Protein AF-A0A9N9RUY3-F1 (afdb_monomer)

Sequence (148 aa):
MAFYIDHSRFIGYRCVELHFVALRYVQLFIDHSRFIGYRCVELHFVALRYVQLFIDYSRFIGYRCVELHFVALRYVQLFIDHSRFIGYRCVELHFVALRYVQLFIDYIRFIDYRCVELHFAALRYVQLFIDYSRFIGYSATKWSSTHQ

Nearest PDB structures (foldseek):
  4opw-assembly2_B  TM=2.225E-01  e=8.098E+00  Parabacteroides merdae ATCC 43184
  6ria-assembly1_P  TM=1.970E-01  e=8.562E+00  Thermus thermophilus
  3ult-assembly2_B  TM=1.346E-01  e=6.851E+00  Lolium perenne

Structure (mmCIF, N/CA/C/O backbone):
data_AF-A0A9N9RUY3-F1
#
_entry.id   AF-A0A9N9RUY3-F1
#
loop_
_atom_site.group_PDB
_atom_site.id
_atom_site.type_symbol
_atom_site.label_atom_id
_atom_site.label_alt_id
_atom_site.label_comp_id
_atom_site.label_asym_id
_atom_site.label_entity_id
_atom_site.label_seq_id
_atom_site.pdbx_PDB_ins_code
_atom_site.Cartn_x
_atom_site.Cartn_y
_atom_site.Cartn_z
_atom_site.occupancy
_atom_site.B_iso_or_equiv
_atom_site.auth_seq_id
_atom_site.auth_comp_id
_atom_site.auth_asym_id
_atom_site.auth_atom_id
_atom_site.pdbx_PDB_model_num
ATOM 1 N N . MET A 1 1 ? -11.742 -10.538 3.605 1.00 69.06 1 MET A N 1
ATOM 2 C CA . MET A 1 1 ? -11.342 -10.801 2.213 1.00 69.06 1 MET A CA 1
ATOM 3 C C . MET A 1 1 ? -9.831 -10.871 2.184 1.00 69.06 1 MET A C 1
ATOM 5 O O . MET A 1 1 ? -9.210 -9.979 2.753 1.00 69.06 1 MET A O 1
ATOM 9 N N . ALA A 1 2 ? -9.271 -11.939 1.623 1.00 77.69 2 ALA A N 1
ATOM 10 C CA . ALA A 1 2 ? -7.831 -12.127 1.503 1.00 77.69 2 ALA A CA 1
ATOM 11 C C . ALA A 1 2 ? -7.476 -12.230 0.018 1.00 77.69 2 ALA A C 1
ATOM 13 O O . ALA A 1 2 ? -8.133 -12.973 -0.711 1.00 77.69 2 ALA A O 1
ATOM 14 N N . PHE A 1 3 ? -6.479 -11.470 -0.416 1.00 77.69 3 PHE A N 1
ATOM 15 C CA . PHE A 1 3 ? -5.956 -11.494 -1.776 1.00 77.69 3 PHE A CA 1
ATOM 16 C C . PHE A 1 3 ? -4.462 -11.790 -1.735 1.00 77.69 3 PHE A C 1
ATOM 18 O O . PHE A 1 3 ? -3.743 -11.216 -0.917 1.00 77.69 3 PHE A O 1
ATOM 25 N N . TYR A 1 4 ? -4.012 -12.655 -2.638 1.00 81.75 4 TYR A N 1
ATOM 26 C CA . TYR A 1 4 ? -2.606 -12.977 -2.834 1.00 81.75 4 TYR A CA 1
ATOM 27 C C . TYR A 1 4 ? -2.260 -12.717 -4.295 1.00 81.75 4 TYR A C 1
ATOM 29 O O . TYR A 1 4 ? -2.916 -13.255 -5.189 1.00 81.75 4 TYR A O 1
ATOM 37 N N . ILE A 1 5 ? -1.272 -11.862 -4.532 1.00 75.44 5 ILE A N 1
ATOM 38 C CA . ILE A 1 5 ? -0.788 -11.531 -5.869 1.00 75.44 5 ILE A CA 1
ATOM 39 C C . ILE A 1 5 ? 0.710 -11.801 -5.880 1.00 75.44 5 ILE A C 1
ATOM 41 O O . ILE A 1 5 ? 1.462 -11.120 -5.186 1.00 75.44 5 ILE A O 1
ATOM 45 N N . ASP A 1 6 ? 1.120 -12.769 -6.691 1.00 80.75 6 ASP A N 1
ATOM 46 C CA . ASP A 1 6 ? 2.520 -13.096 -6.941 1.00 80.75 6 ASP A CA 1
ATOM 47 C C . ASP A 1 6 ? 2.788 -13.006 -8.439 1.00 80.75 6 ASP A C 1
ATOM 49 O O . ASP A 1 6 ? 2.180 -13.713 -9.252 1.00 80.75 6 ASP A O 1
ATOM 53 N N . HIS A 1 7 ? 3.685 -12.094 -8.803 1.00 74.81 7 HIS A N 1
ATOM 54 C CA . HIS A 1 7 ? 4.154 -11.968 -10.170 1.00 74.81 7 HIS A CA 1
ATOM 55 C C . HIS A 1 7 ? 5.661 -11.738 -10.233 1.00 74.81 7 HIS A C 1
ATOM 57 O O . HIS A 1 7 ? 6.225 -10.781 -9.700 1.00 74.81 7 HIS A O 1
ATOM 63 N N . SER A 1 8 ? 6.324 -12.552 -11.053 1.00 73.31 8 SER A N 1
ATOM 64 C CA . SER A 1 8 ? 7.753 -12.398 -11.320 1.00 73.31 8 SER A CA 1
ATOM 65 C C . SER A 1 8 ? 8.073 -11.092 -12.057 1.00 73.31 8 SER A C 1
ATOM 67 O O . SER A 1 8 ? 9.084 -10.452 -11.766 1.00 73.31 8 SER A O 1
ATOM 69 N N . ARG A 1 9 ? 7.233 -10.652 -12.999 1.00 69.12 9 ARG A N 1
ATOM 70 C CA . ARG A 1 9 ? 7.364 -9.349 -13.665 1.00 69.12 9 ARG A CA 1
ATOM 71 C C . ARG A 1 9 ? 5.999 -8.770 -13.974 1.00 69.12 9 ARG A C 1
ATOM 73 O O . ARG A 1 9 ? 5.218 -9.387 -14.688 1.00 69.12 9 ARG A O 1
ATOM 80 N N . PHE A 1 10 ? 5.778 -7.549 -13.515 1.00 69.81 10 PHE A N 1
ATOM 81 C CA . PHE A 1 10 ? 4.610 -6.761 -13.862 1.00 69.81 10 PHE A CA 1
ATOM 82 C C . PHE A 1 10 ? 5.059 -5.469 -14.548 1.00 69.81 10 PHE A C 1
ATOM 84 O O . PHE A 1 10 ? 5.919 -4.750 -14.029 1.00 69.81 10 PHE A O 1
ATOM 91 N N . ILE A 1 11 ? 4.516 -5.197 -15.736 1.00 72.50 11 ILE A N 1
ATOM 92 C CA . ILE A 1 11 ? 4.899 -4.050 -16.564 1.00 72.50 11 ILE A CA 1
ATOM 93 C C . ILE A 1 11 ? 3.641 -3.248 -16.877 1.00 72.50 11 ILE A C 1
ATOM 95 O O . ILE A 1 11 ? 2.865 -3.634 -17.744 1.00 72.50 11 ILE A O 1
ATOM 99 N N . GLY A 1 12 ? 3.484 -2.114 -16.197 1.00 69.88 12 GLY A N 1
ATOM 100 C CA . GLY A 1 12 ? 2.492 -1.097 -16.520 1.00 69.88 12 GLY A CA 1
ATOM 101 C C . GLY A 1 12 ? 1.066 -1.442 -16.095 1.00 69.88 12 GLY A C 1
ATOM 102 O O . GLY A 1 12 ? 0.410 -2.293 -16.682 1.00 69.88 12 GLY A O 1
ATOM 103 N N . TYR A 1 13 ? 0.534 -0.686 -15.136 1.00 73.88 13 TYR A N 1
ATOM 104 C CA . TYR A 1 13 ? -0.902 -0.648 -14.850 1.00 73.88 13 TYR A CA 1
ATOM 105 C C . TYR A 1 13 ? -1.388 0.787 -14.768 1.00 73.88 13 TYR A C 1
ATOM 107 O O . TYR A 1 13 ? -0.709 1.656 -14.209 1.00 73.88 13 TYR A O 1
ATOM 115 N N . ARG A 1 14 ? -2.588 1.025 -15.300 1.00 77.81 14 ARG A N 1
ATOM 116 C CA . ARG A 1 14 ? -3.283 2.297 -15.160 1.00 77.81 14 ARG A CA 1
ATOM 117 C C . ARG A 1 14 ? -4.650 2.066 -14.539 1.00 77.81 14 ARG A C 1
ATOM 119 O O . ARG A 1 14 ? -5.512 1.453 -15.154 1.00 77.81 14 ARG A O 1
ATOM 126 N N . CYS A 1 15 ? -4.839 2.639 -13.362 1.00 74.38 15 CYS A N 1
ATOM 127 C CA . CYS A 1 15 ? -6.135 2.784 -12.731 1.00 74.38 15 CYS A CA 1
ATOM 128 C C . CYS A 1 15 ? -6.606 4.227 -12.868 1.00 74.38 15 CYS A C 1
ATOM 130 O O . CYS A 1 15 ? -5.819 5.162 -12.697 1.00 74.38 15 CYS A O 1
ATOM 132 N N . VAL A 1 16 ? -7.879 4.409 -13.199 1.00 79.38 16 VAL A N 1
ATOM 133 C CA . VAL A 1 16 ? -8.500 5.734 -13.171 1.00 79.38 16 VAL A CA 1
ATOM 134 C C . VAL A 1 16 ? -9.061 5.963 -11.776 1.00 79.38 16 VAL A C 1
ATOM 136 O O . VAL A 1 16 ? -8.621 6.883 -11.102 1.00 79.38 16 VAL A O 1
ATOM 139 N N . GLU A 1 17 ? -9.906 5.060 -11.298 1.00 80.81 17 GLU A N 1
ATOM 140 C CA . GLU A 1 17 ? -10.646 5.265 -10.061 1.00 80.81 17 GLU A CA 1
ATOM 141 C C . GLU A 1 17 ? -10.971 3.910 -9.425 1.00 80.81 17 GLU A C 1
ATOM 143 O O . GLU A 1 17 ? -11.424 2.991 -10.114 1.00 80.81 17 GLU A O 1
ATOM 148 N N . LEU A 1 18 ? -10.721 3.766 -8.123 1.00 77.62 18 LEU A N 1
ATOM 149 C CA . LEU A 1 18 ? -11.222 2.642 -7.328 1.00 77.62 18 LEU A CA 1
ATOM 150 C C . LEU A 1 18 ? -11.794 3.160 -6.013 1.00 77.62 18 LEU A C 1
ATOM 152 O O . LEU A 1 18 ? -11.129 3.892 -5.277 1.00 77.62 18 LEU A O 1
ATOM 156 N N . HIS A 1 19 ? -12.995 2.682 -5.696 1.00 76.81 19 HIS A N 1
ATOM 157 C CA . HIS A 1 19 ? -13.698 2.979 -4.454 1.00 76.81 19 HIS A CA 1
ATOM 158 C C . HIS A 1 19 ? -13.990 1.696 -3.695 1.00 76.81 19 HIS A C 1
ATOM 160 O O . HIS A 1 19 ? -14.604 0.768 -4.222 1.00 76.81 19 HIS A O 1
ATOM 166 N N . PHE A 1 20 ? -13.594 1.664 -2.428 1.00 72.31 20 PHE A N 1
ATOM 167 C CA . PHE A 1 20 ? -13.931 0.584 -1.512 1.00 72.31 20 PHE A CA 1
ATOM 168 C C . PHE A 1 20 ? -14.719 1.134 -0.330 1.00 72.31 20 PHE A C 1
ATOM 170 O O . PHE A 1 20 ? -14.285 2.073 0.338 1.00 72.31 20 PHE A O 1
ATOM 177 N N . VAL A 1 21 ? -15.859 0.508 -0.036 1.00 76.31 21 VAL A N 1
ATOM 178 C CA . VAL A 1 21 ? -16.750 0.918 1.054 1.00 76.31 21 VAL A CA 1
ATOM 179 C C . VAL A 1 21 ? -16.957 -0.244 2.022 1.00 76.31 21 VAL A C 1
ATOM 181 O O . VAL A 1 21 ? -17.258 -1.363 1.612 1.00 76.31 21 VAL A O 1
ATOM 184 N N . ALA A 1 22 ? -16.823 0.042 3.317 1.00 72.06 22 ALA A N 1
ATOM 185 C CA . ALA A 1 22 ? -17.217 -0.823 4.428 1.00 72.06 22 ALA A CA 1
ATOM 186 C C . ALA A 1 22 ? -16.562 -2.219 4.444 1.00 72.06 22 ALA A C 1
ATOM 188 O O . ALA A 1 22 ? -17.229 -3.236 4.658 1.00 72.06 22 ALA A O 1
ATOM 189 N N . LEU A 1 23 ? -15.236 -2.294 4.298 1.00 72.25 23 LEU A N 1
ATOM 190 C CA . LEU A 1 23 ? -14.526 -3.565 4.462 1.00 72.25 23 LEU A CA 1
ATOM 191 C C . LEU A 1 23 ? -14.155 -3.797 5.931 1.00 72.25 23 LEU A C 1
ATOM 193 O O . LEU A 1 23 ? -13.409 -3.045 6.565 1.00 72.25 23 LEU A O 1
ATOM 197 N N . ARG A 1 24 ? -14.667 -4.896 6.489 1.00 73.94 24 ARG A N 1
ATOM 198 C CA . ARG A 1 24 ? -14.426 -5.245 7.894 1.00 73.94 24 ARG A CA 1
ATOM 199 C C . ARG A 1 24 ? -13.060 -5.891 8.115 1.00 73.94 24 ARG A C 1
ATOM 201 O O . ARG A 1 24 ? -12.409 -5.565 9.101 1.00 73.94 24 ARG A O 1
ATOM 208 N N . TYR A 1 25 ? -12.646 -6.769 7.203 1.00 76.94 25 TYR A N 1
ATOM 209 C CA . TYR A 1 25 ? -11.359 -7.465 7.232 1.00 76.94 25 TYR A CA 1
ATOM 210 C C . TYR A 1 25 ? -10.774 -7.514 5.826 1.00 76.94 25 TYR A C 1
ATOM 212 O O . TYR A 1 25 ? -11.368 -8.131 4.934 1.00 76.94 25 TYR A O 1
ATOM 220 N N . VAL A 1 26 ? -9.612 -6.899 5.648 1.00 78.00 26 VAL A N 1
ATOM 221 C CA . VAL A 1 26 ? -8.847 -6.922 4.401 1.00 78.00 26 VAL A CA 1
ATOM 222 C C . VAL A 1 26 ? -7.452 -7.427 4.709 1.00 78.00 26 VAL A C 1
ATOM 224 O O . VAL A 1 26 ? -6.762 -6.870 5.561 1.00 78.00 26 VAL A O 1
ATOM 227 N N . GLN A 1 27 ? -7.063 -8.483 4.009 1.00 81.50 27 GLN A N 1
ATOM 228 C CA . GLN A 1 27 ? -5.697 -8.972 3.955 1.00 81.50 27 GLN A CA 1
ATOM 229 C C . GLN A 1 27 ? -5.256 -8.929 2.498 1.00 81.50 27 GLN A C 1
ATOM 231 O O . GLN A 1 27 ? -5.948 -9.447 1.621 1.00 81.50 27 GLN A O 1
ATOM 236 N N . LEU A 1 28 ? -4.130 -8.285 2.234 1.00 79.00 28 LEU A N 1
ATOM 237 C CA . LEU A 1 28 ? -3.531 -8.244 0.909 1.00 79.00 28 LEU A CA 1
ATOM 238 C C . LEU A 1 28 ? -2.060 -8.596 1.055 1.00 79.00 28 LEU A C 1
ATOM 240 O O . LEU A 1 28 ? -1.344 -7.948 1.819 1.00 79.00 28 LEU A O 1
ATOM 244 N N . PHE A 1 29 ? -1.645 -9.620 0.324 1.00 80.81 29 PHE A N 1
ATOM 245 C CA . PHE A 1 29 ? -0.253 -9.995 0.177 1.00 80.81 29 PHE A CA 1
ATOM 246 C C . PHE A 1 29 ? 0.149 -9.779 -1.275 1.00 80.81 29 PHE A C 1
ATOM 248 O O . PHE A 1 29 ? -0.486 -10.311 -2.191 1.00 80.81 29 PHE A O 1
ATOM 255 N N . ILE A 1 30 ? 1.172 -8.962 -1.474 1.00 75.69 30 ILE A N 1
ATOM 256 C CA . ILE A 1 30 ? 1.738 -8.674 -2.781 1.00 75.69 30 ILE A CA 1
ATOM 257 C C . ILE A 1 30 ? 3.216 -9.027 -2.724 1.00 75.69 30 ILE A C 1
ATOM 259 O O . ILE A 1 30 ? 3.952 -8.411 -1.961 1.00 75.69 30 ILE A O 1
ATOM 263 N N . ASP A 1 31 ? 3.638 -9.952 -3.578 1.00 78.44 31 ASP A N 1
ATOM 264 C CA . ASP A 1 31 ? 5.048 -10.242 -3.832 1.00 78.44 31 ASP A CA 1
ATOM 265 C C . ASP A 1 31 ? 5.331 -10.005 -5.314 1.00 78.44 31 ASP A C 1
ATOM 267 O O . ASP A 1 31 ? 4.673 -10.576 -6.190 1.00 78.44 31 ASP A O 1
ATOM 271 N N . HIS A 1 32 ? 6.245 -9.081 -5.619 1.00 76.75 32 HIS A N 1
ATOM 272 C CA . HIS A 1 32 ? 6.769 -8.974 -6.977 1.00 76.75 32 HIS A CA 1
ATOM 273 C C . HIS A 1 32 ? 8.289 -8.909 -7.020 1.00 76.75 32 HIS A C 1
ATOM 275 O O . HIS A 1 32 ? 8.940 -8.002 -6.492 1.00 76.75 32 HIS A O 1
ATOM 281 N N . SER A 1 33 ? 8.865 -9.759 -7.870 1.00 72.62 33 SER A N 1
ATOM 282 C CA . SER A 1 33 ? 10.299 -9.693 -8.146 1.00 72.62 33 SER A CA 1
ATOM 283 C C . SER A 1 33 ? 10.662 -8.415 -8.920 1.00 72.62 33 SER A C 1
ATOM 285 O O . SER A 1 33 ? 11.687 -7.787 -8.647 1.00 72.62 33 SER A O 1
ATOM 287 N N . ARG A 1 34 ? 9.839 -7.982 -9.885 1.00 69.81 34 ARG A N 1
ATOM 288 C CA . ARG A 1 34 ? 10.034 -6.711 -10.600 1.00 69.81 34 ARG A CA 1
ATOM 289 C C . ARG A 1 34 ? 8.704 -6.064 -10.926 1.00 69.81 34 ARG A C 1
ATOM 291 O O . ARG A 1 34 ? 7.940 -6.589 -11.735 1.00 69.81 34 ARG A O 1
ATOM 298 N N . PHE A 1 35 ? 8.499 -4.881 -10.374 1.00 70.25 35 PHE A N 1
ATOM 299 C CA . PHE A 1 35 ? 7.358 -4.039 -10.674 1.00 70.25 35 PHE A CA 1
ATOM 300 C C . PHE A 1 35 ? 7.828 -2.782 -11.410 1.00 70.25 35 PHE A C 1
ATOM 302 O O . PHE A 1 35 ? 8.669 -2.037 -10.901 1.00 70.25 35 PHE A O 1
ATOM 309 N N . ILE A 1 36 ? 7.314 -2.555 -12.621 1.00 70.38 36 ILE A N 1
ATOM 310 C CA . ILE A 1 36 ? 7.681 -1.408 -13.456 1.00 70.38 36 ILE A CA 1
ATOM 311 C C . ILE A 1 36 ? 6.415 -0.632 -13.811 1.00 70.38 36 ILE A C 1
ATOM 313 O O . ILE A 1 36 ? 5.650 -1.050 -14.678 1.00 70.38 36 ILE A O 1
ATOM 317 N N . GLY A 1 37 ? 6.238 0.522 -13.171 1.00 68.25 37 GLY A N 1
ATOM 318 C CA . GLY A 1 37 ? 5.238 1.521 -13.529 1.00 68.25 37 GLY A CA 1
ATOM 319 C C . GLY A 1 37 ? 3.815 1.201 -13.073 1.00 68.25 37 GLY A C 1
ATOM 320 O O . GLY A 1 37 ? 3.099 0.418 -13.693 1.00 68.25 37 GLY A O 1
ATOM 321 N N . TYR A 1 38 ? 3.357 1.918 -12.049 1.00 72.44 38 TYR A N 1
ATOM 322 C CA . TYR A 1 38 ? 1.942 2.019 -11.686 1.00 72.44 38 TYR A CA 1
ATOM 323 C C . TYR A 1 38 ? 1.495 3.467 -11.800 1.00 72.44 38 TYR A C 1
ATOM 325 O O . TYR A 1 38 ? 2.172 4.368 -11.293 1.00 72.44 38 TYR A O 1
ATOM 333 N N . ARG A 1 39 ? 0.331 3.695 -12.408 1.00 75.25 39 ARG A N 1
ATOM 334 C CA . ARG A 1 39 ? -0.342 4.989 -12.356 1.00 75.25 39 ARG A CA 1
ATOM 335 C C . ARG A 1 39 ? -1.761 4.823 -11.846 1.00 75.25 39 ARG A C 1
ATOM 337 O O . ARG A 1 39 ? -2.560 4.149 -12.487 1.00 75.25 39 ARG A O 1
ATOM 344 N N . CYS A 1 40 ? -2.087 5.515 -10.764 1.00 74.81 40 CYS A N 1
ATOM 345 C CA . CYS A 1 40 ? -3.467 5.729 -10.361 1.00 74.81 40 CYS A CA 1
ATOM 346 C C . CYS A 1 40 ? -3.789 7.213 -10.322 1.00 74.81 40 CYS A C 1
ATOM 348 O O . CYS A 1 40 ? -2.933 8.027 -9.968 1.00 74.81 40 CYS A O 1
ATOM 350 N N . VAL A 1 41 ? -4.999 7.561 -10.742 1.00 79.06 41 VAL A N 1
ATOM 351 C CA . VAL A 1 41 ? -5.508 8.919 -10.571 1.00 79.06 41 VAL A CA 1
ATOM 352 C C . VAL A 1 41 ? -6.120 9.013 -9.181 1.00 79.06 41 VAL A C 1
ATOM 354 O O . VAL A 1 41 ? -5.578 9.746 -8.367 1.00 79.06 41 VAL A O 1
ATOM 357 N N . GLU A 1 42 ? -7.091 8.163 -8.864 1.00 78.88 42 GLU A N 1
ATOM 358 C CA . GLU A 1 42 ? -7.890 8.331 -7.652 1.00 78.88 42 GLU A CA 1
ATOM 359 C C . GLU A 1 42 ? -8.129 6.994 -6.923 1.00 78.88 42 GLU A C 1
ATOM 361 O O . GLU A 1 42 ? -8.468 5.978 -7.540 1.00 78.88 42 GLU A O 1
ATOM 366 N N . LEU A 1 43 ? -7.901 6.971 -5.606 1.00 77.25 43 LEU A N 1
ATOM 367 C CA . LEU A 1 43 ? -8.137 5.813 -4.732 1.00 77.25 43 LEU A CA 1
ATOM 368 C C . LEU A 1 43 ? -8.828 6.245 -3.444 1.00 77.25 43 LEU A C 1
ATOM 370 O O . LEU A 1 43 ? -8.254 6.996 -2.653 1.00 77.25 43 LEU A O 1
ATOM 374 N N . HIS A 1 44 ? -10.023 5.711 -3.202 1.00 77.06 44 HIS A N 1
ATOM 375 C CA . HIS A 1 44 ? -10.833 6.065 -2.041 1.00 77.06 44 HIS A CA 1
ATOM 376 C C . HIS A 1 44 ? -11.211 4.829 -1.241 1.00 77.06 44 HIS A C 1
ATOM 378 O O . HIS A 1 44 ? -11.787 3.861 -1.743 1.00 77.06 44 HIS A O 1
ATOM 384 N N . PHE A 1 45 ? -10.923 4.895 0.053 1.00 72.88 45 PHE A N 1
ATOM 385 C CA . PHE A 1 45 ? -11.280 3.864 1.010 1.00 72.88 45 PHE A CA 1
ATOM 386 C C . PHE A 1 45 ? -12.127 4.466 2.121 1.00 72.88 45 PHE A C 1
ATOM 388 O O . PHE A 1 45 ? -11.698 5.382 2.825 1.00 72.88 45 PHE A O 1
ATOM 395 N N . VAL A 1 46 ? -13.319 3.908 2.313 1.00 73.94 46 VAL A N 1
ATOM 396 C CA . VAL A 1 46 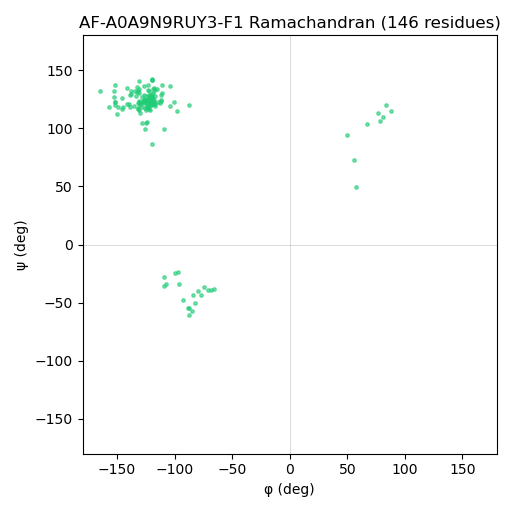? -14.273 4.349 3.328 1.00 73.94 46 VAL A CA 1
ATOM 397 C C . VAL A 1 46 ? -14.536 3.217 4.316 1.00 73.94 46 VAL A C 1
ATOM 399 O O . VAL A 1 46 ? -14.966 2.128 3.940 1.00 73.94 46 VAL A O 1
ATOM 402 N N . ALA A 1 47 ? -14.316 3.502 5.599 1.00 70.75 47 ALA A N 1
ATOM 403 C CA . ALA A 1 47 ? -14.586 2.640 6.744 1.00 70.75 47 ALA A CA 1
ATOM 404 C C . ALA A 1 47 ? -13.900 1.265 6.671 1.00 70.75 47 ALA A C 1
ATOM 406 O O . ALA A 1 47 ? -14.550 0.229 6.506 1.00 70.75 47 ALA A O 1
ATOM 407 N N . LEU A 1 48 ? -12.581 1.246 6.875 1.00 73.56 48 LEU A N 1
ATOM 408 C CA . LEU A 1 48 ? -11.815 0.008 7.017 1.00 73.56 48 LEU A CA 1
ATOM 409 C C . LEU A 1 48 ? -11.524 -0.277 8.497 1.00 73.56 48 LEU A C 1
ATOM 411 O O . LEU A 1 48 ? -10.929 0.535 9.213 1.00 73.56 48 LEU A O 1
ATOM 415 N N . ARG A 1 49 ? -11.951 -1.447 8.988 1.00 75.88 49 ARG A N 1
ATOM 416 C CA . ARG A 1 49 ? -11.815 -1.776 10.419 1.00 75.88 49 ARG A CA 1
ATOM 417 C C . ARG A 1 49 ? -10.530 -2.524 10.745 1.00 75.88 49 ARG A C 1
ATOM 419 O O . ARG A 1 49 ? -9.867 -2.135 11.698 1.00 75.88 49 ARG A O 1
ATOM 426 N N . TYR A 1 50 ? -10.210 -3.562 9.979 1.00 78.62 50 TYR A N 1
ATOM 427 C CA . TYR A 1 50 ? -8.980 -4.338 10.108 1.00 78.62 50 TYR A CA 1
ATOM 428 C C . TYR A 1 50 ? -8.334 -4.480 8.738 1.00 78.62 50 TYR A C 1
ATOM 430 O O . TYR A 1 50 ? -8.912 -5.091 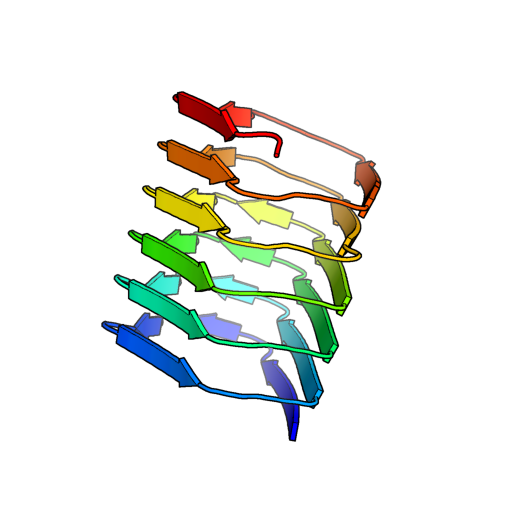7.835 1.00 78.62 50 TYR A O 1
ATOM 438 N N . VAL A 1 51 ? -7.147 -3.906 8.602 1.00 78.31 51 VAL A N 1
ATOM 439 C CA . VAL A 1 51 ? -6.366 -3.918 7.370 1.00 78.31 51 VAL A CA 1
ATOM 440 C C . VAL A 1 51 ? -4.986 -4.460 7.693 1.00 78.31 51 VAL A C 1
ATOM 442 O O . VAL A 1 51 ? -4.288 -3.906 8.541 1.00 78.31 51 VAL A O 1
ATOM 445 N N . GLN A 1 52 ? -4.610 -5.537 7.014 1.00 81.75 52 GLN A N 1
ATOM 446 C CA . GLN A 1 52 ? -3.248 -6.050 7.005 1.00 81.75 52 GLN A CA 1
ATOM 447 C C . GLN A 1 52 ? -2.757 -6.061 5.564 1.00 81.75 52 GLN A C 1
ATOM 449 O O . GLN A 1 52 ? -3.373 -6.678 4.692 1.00 81.75 52 GLN A O 1
ATOM 454 N N . LEU A 1 53 ? -1.668 -5.348 5.319 1.00 79.62 53 LEU A N 1
ATOM 455 C CA . LEU A 1 53 ? -1.035 -5.253 4.014 1.00 79.62 53 LEU A CA 1
ATOM 456 C C . LEU A 1 53 ? 0.408 -5.725 4.158 1.00 79.62 53 LEU A C 1
ATOM 458 O O . LEU A 1 53 ? 1.148 -5.195 4.986 1.00 79.62 53 LEU A O 1
ATOM 462 N N . PHE A 1 54 ? 0.786 -6.702 3.346 1.00 80.00 54 PHE A N 1
ATOM 463 C CA . PHE A 1 54 ? 2.153 -7.187 3.220 1.00 80.00 54 PHE A CA 1
ATOM 464 C C . PHE A 1 54 ? 2.587 -6.974 1.780 1.00 80.00 54 PHE A C 1
ATOM 466 O O . PHE A 1 54 ? 1.920 -7.440 0.854 1.00 80.00 54 PHE A O 1
ATOM 473 N N . ILE A 1 55 ? 3.657 -6.214 1.600 1.00 76.00 55 ILE A N 1
ATOM 474 C CA . ILE A 1 55 ? 4.168 -5.852 0.287 1.00 76.00 55 ILE A CA 1
ATOM 475 C C . ILE A 1 55 ? 5.663 -6.150 0.270 1.00 76.00 55 ILE A C 1
ATOM 477 O O . ILE A 1 55 ? 6.427 -5.474 0.956 1.00 76.00 55 ILE A O 1
ATOM 481 N N . ASP A 1 56 ? 6.060 -7.121 -0.543 1.00 78.38 56 ASP A N 1
ATOM 482 C CA . ASP A 1 56 ? 7.455 -7.441 -0.829 1.00 78.38 56 ASP A CA 1
ATOM 483 C C . ASP A 1 56 ? 7.769 -7.090 -2.289 1.00 78.38 56 ASP A C 1
ATOM 485 O O . ASP A 1 56 ? 7.091 -7.533 -3.224 1.00 78.38 56 ASP A O 1
ATOM 489 N N . TYR A 1 57 ? 8.793 -6.256 -2.487 1.00 76.06 57 TYR A N 1
ATOM 490 C CA . TYR A 1 57 ? 9.342 -5.994 -3.810 1.00 76.06 57 TYR A CA 1
ATOM 491 C C . TYR A 1 57 ? 10.860 -6.126 -3.833 1.00 76.06 57 TYR A C 1
ATOM 493 O O . TYR A 1 57 ? 11.600 -5.317 -3.262 1.00 76.06 57 TYR A O 1
ATOM 501 N N . SER A 1 58 ? 11.362 -7.016 -4.693 1.00 74.44 58 SER A N 1
ATOM 502 C CA . SER A 1 58 ? 12.802 -7.050 -4.957 1.00 74.44 58 SER A CA 1
ATOM 503 C C . SER A 1 58 ? 13.244 -5.819 -5.764 1.00 74.44 58 SER A C 1
ATOM 505 O O . SER A 1 58 ? 14.300 -5.237 -5.506 1.00 74.44 58 SER A O 1
ATOM 507 N N . ARG A 1 59 ? 12.446 -5.368 -6.741 1.00 71.38 59 ARG A N 1
ATOM 508 C CA . ARG A 1 59 ? 12.712 -4.138 -7.504 1.00 71.38 59 ARG A CA 1
ATOM 509 C C . ARG A 1 59 ? 11.419 -3.435 -7.868 1.00 71.38 59 ARG A C 1
ATOM 511 O O . ARG A 1 59 ? 10.658 -3.934 -8.695 1.00 71.38 59 ARG A O 1
ATOM 518 N N . PHE A 1 60 ? 11.252 -2.235 -7.339 1.00 70.75 60 PHE A N 1
ATOM 519 C CA . PHE A 1 60 ? 10.145 -1.356 -7.662 1.00 70.75 60 PHE A CA 1
ATOM 520 C C . PHE A 1 60 ? 10.649 -0.137 -8.440 1.00 70.75 60 PHE A C 1
ATOM 522 O O . PHE A 1 60 ? 11.541 0.575 -7.976 1.00 70.75 60 PHE A O 1
ATOM 529 N N . ILE A 1 61 ? 10.104 0.096 -9.635 1.00 68.94 61 ILE A N 1
ATOM 530 C CA . ILE A 1 61 ? 10.489 1.205 -10.513 1.00 68.94 61 ILE A CA 1
ATOM 531 C C . ILE A 1 61 ? 9.234 2.004 -10.866 1.00 68.94 61 ILE A C 1
ATOM 533 O O . ILE A 1 61 ? 8.484 1.635 -11.768 1.00 68.94 61 ILE A O 1
ATOM 537 N N . GLY A 1 62 ? 9.036 3.114 -10.157 1.00 69.12 62 GLY A N 1
ATOM 538 C CA . GLY A 1 62 ? 8.044 4.137 -10.465 1.00 69.12 62 GLY A CA 1
ATOM 539 C C . GLY A 1 62 ? 6.616 3.828 -10.008 1.00 69.12 62 GLY A C 1
ATOM 540 O O . GLY A 1 62 ? 5.896 3.039 -10.622 1.00 69.12 62 GLY A O 1
ATOM 541 N N . TYR A 1 63 ? 6.165 4.567 -8.996 1.00 72.44 63 TYR A N 1
ATOM 542 C CA . TYR A 1 63 ? 4.757 4.703 -8.623 1.00 72.44 63 TYR A CA 1
ATOM 543 C C . TYR A 1 63 ? 4.321 6.145 -8.841 1.00 72.44 63 TYR A C 1
ATOM 545 O O . TYR A 1 63 ? 5.005 7.069 -8.390 1.00 72.44 63 TYR A O 1
ATOM 553 N N . ARG A 1 64 ? 3.162 6.351 -9.468 1.00 74.50 64 ARG A N 1
ATOM 554 C CA . ARG A 1 64 ? 2.502 7.655 -9.482 1.00 74.50 64 ARG A CA 1
ATOM 555 C C . ARG A 1 64 ? 1.052 7.537 -9.039 1.00 74.50 64 ARG A C 1
ATOM 557 O O . ARG A 1 64 ? 0.257 6.876 -9.700 1.00 74.50 64 ARG A O 1
ATOM 564 N N . CYS A 1 65 ? 0.710 8.263 -7.988 1.00 73.94 65 CYS A N 1
ATOM 565 C CA . CYS A 1 65 ? -0.664 8.514 -7.584 1.00 73.94 65 CYS A CA 1
ATOM 566 C C . CYS A 1 65 ? -0.941 10.019 -7.616 1.00 73.94 65 CYS A C 1
ATOM 568 O O . CYS A 1 65 ? -0.043 10.817 -7.334 1.00 73.94 65 CYS A O 1
ATOM 570 N N . VAL A 1 66 ? -2.143 10.407 -8.041 1.00 79.12 66 VAL A N 1
ATOM 571 C CA . VAL A 1 66 ? -2.595 11.796 -7.926 1.00 79.12 66 VAL A CA 1
ATOM 572 C C . VAL A 1 66 ? -3.235 11.969 -6.554 1.00 79.12 66 VAL A C 1
ATOM 574 O O . VAL A 1 66 ? -2.649 12.665 -5.737 1.00 79.12 66 VAL A O 1
ATOM 577 N N . G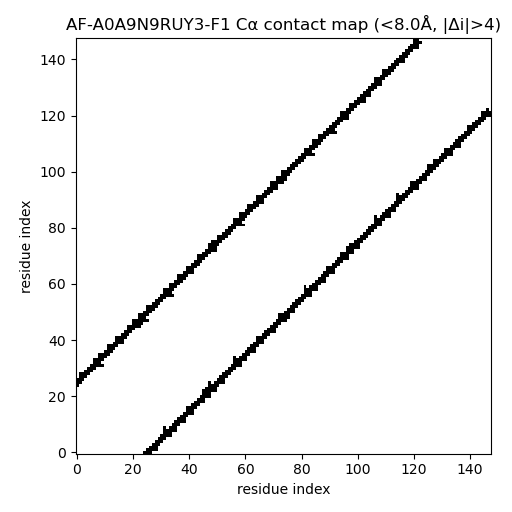LU A 1 67 ? -4.297 11.225 -6.258 1.00 78.62 67 GLU A N 1
ATOM 578 C CA . GLU A 1 67 ? -5.072 11.372 -5.025 1.00 78.62 67 GLU A CA 1
ATOM 579 C C . GLU A 1 67 ? -5.317 10.030 -4.321 1.00 78.62 67 GLU A C 1
ATOM 581 O O . GLU A 1 67 ? -5.689 9.020 -4.931 1.00 78.62 67 GLU A O 1
ATOM 586 N N . LEU A 1 68 ? -5.098 10.030 -3.005 1.00 76.25 68 LEU A N 1
ATOM 587 C CA . LEU A 1 68 ? -5.350 8.912 -2.100 1.00 76.25 68 LEU A CA 1
ATOM 588 C C . LEU A 1 68 ? -6.120 9.405 -0.874 1.00 76.25 68 LEU A C 1
ATOM 590 O O . LEU A 1 68 ? -5.595 10.177 -0.067 1.00 76.25 68 LEU A O 1
ATOM 594 N N . HIS A 1 69 ? -7.338 8.896 -0.698 1.00 77.12 69 HIS A N 1
ATOM 595 C CA . HIS A 1 69 ? -8.236 9.298 0.379 1.00 77.12 69 HIS A CA 1
ATOM 596 C C . HIS A 1 69 ? -8.649 8.115 1.251 1.00 77.12 69 HIS A C 1
ATOM 598 O O . HIS A 1 69 ? -9.210 7.119 0.788 1.00 77.12 69 HIS A O 1
ATOM 604 N N . PHE A 1 70 ? -8.438 8.262 2.557 1.00 72.88 70 PHE A N 1
ATOM 605 C CA . PHE A 1 70 ? -8.857 7.292 3.560 1.00 72.88 70 PHE A CA 1
ATOM 606 C C . PHE A 1 70 ? -9.782 7.937 4.590 1.00 72.88 70 PHE A C 1
ATOM 608 O O . PHE A 1 70 ? -9.390 8.811 5.372 1.00 72.88 70 PHE A O 1
ATOM 615 N N . VAL A 1 71 ? -11.018 7.449 4.634 1.00 69.44 71 VAL A N 1
ATOM 616 C CA . VAL A 1 71 ? -12.069 7.918 5.535 1.00 69.44 71 VAL A CA 1
ATOM 617 C C . VAL A 1 71 ? -12.328 6.834 6.579 1.00 69.44 71 VAL A C 1
ATOM 619 O O . VAL A 1 71 ? -13.028 5.863 6.317 1.00 69.44 71 VAL A O 1
ATOM 622 N N . ALA A 1 72 ? -11.752 7.006 7.771 1.00 72.12 72 ALA A N 1
ATOM 623 C CA . ALA A 1 72 ? -11.851 6.105 8.924 1.00 72.12 72 ALA A CA 1
ATOM 624 C C . ALA A 1 72 ? -11.174 4.724 8.770 1.00 72.12 72 ALA A C 1
ATOM 626 O O . ALA A 1 72 ? -11.706 3.773 8.197 1.00 72.12 72 ALA A O 1
ATOM 627 N N . LEU A 1 73 ? -10.017 4.609 9.415 1.00 72.88 73 LEU A N 1
ATOM 628 C CA . LEU A 1 73 ? -9.190 3.419 9.578 1.00 72.88 73 LEU A CA 1
ATOM 629 C C . LEU A 1 73 ? -9.049 3.130 11.074 1.00 72.88 73 LEU A C 1
ATOM 631 O O . LEU A 1 73 ? -8.687 4.029 11.832 1.00 72.88 73 LEU A O 1
ATOM 635 N N . ARG A 1 74 ? -9.362 1.909 11.532 1.00 74.81 74 ARG A N 1
ATOM 636 C CA . ARG A 1 74 ? -9.379 1.597 12.981 1.00 74.81 74 ARG A CA 1
ATOM 637 C C . ARG A 1 74 ? -8.263 0.681 13.483 1.00 74.81 74 ARG A C 1
ATOM 639 O O . ARG A 1 74 ? -7.942 0.755 14.668 1.00 74.81 74 ARG A O 1
ATOM 646 N N . TYR A 1 75 ? -7.749 -0.188 12.623 1.00 78.31 75 TYR A N 1
ATOM 647 C CA . TYR A 1 75 ? -6.584 -1.026 12.876 1.00 78.31 75 TYR A CA 1
ATOM 648 C C . TYR A 1 75 ? -5.893 -1.265 11.541 1.00 78.31 75 TYR A C 1
ATOM 650 O O . TYR A 1 75 ? -6.457 -1.921 10.660 1.00 78.31 75 TYR A O 1
ATOM 658 N N . VAL A 1 76 ? -4.695 -0.712 11.395 1.00 76.50 76 VAL A N 1
ATOM 659 C CA . VAL A 1 76 ? -3.888 -0.850 10.183 1.00 76.50 76 VAL A CA 1
ATOM 660 C C . VAL A 1 76 ? -2.531 -1.403 10.565 1.00 76.50 76 VAL A C 1
ATOM 662 O O . VAL A 1 76 ? -1.834 -0.824 11.398 1.00 76.50 76 VAL A O 1
ATOM 665 N N . GLN A 1 77 ? -2.171 -2.512 9.936 1.00 81.19 77 GLN A N 1
ATOM 666 C CA . GLN A 1 77 ? -0.822 -3.049 9.944 1.00 81.19 77 GLN A CA 1
ATOM 667 C C . GLN A 1 77 ? -0.324 -3.080 8.506 1.00 81.19 77 GLN A C 1
ATOM 669 O O . GLN A 1 77 ? -0.968 -3.658 7.629 1.00 81.19 77 GLN A O 1
ATOM 674 N N . LEU A 1 78 ? 0.805 -2.428 8.270 1.00 77.75 78 LEU A N 1
ATOM 675 C CA . LEU A 1 78 ? 1.462 -2.391 6.975 1.00 77.75 78 LEU A CA 1
ATOM 676 C C . LEU A 1 78 ? 2.903 -2.847 7.160 1.00 77.75 78 LEU A C 1
ATOM 678 O O . LEU A 1 78 ? 3.637 -2.265 7.959 1.00 77.75 78 LEU A O 1
ATOM 682 N N . PHE A 1 79 ? 3.274 -3.873 6.406 1.00 79.69 79 PHE A N 1
ATOM 683 C CA . PHE A 1 79 ? 4.630 -4.384 6.308 1.00 79.69 79 PHE A CA 1
ATOM 684 C C . PHE A 1 79 ? 5.095 -4.204 4.874 1.00 79.69 79 PHE A C 1
ATOM 686 O O . PHE A 1 79 ? 4.458 -4.691 3.937 1.00 79.69 79 PHE A O 1
ATOM 693 N N . ILE A 1 80 ? 6.180 -3.461 4.722 1.00 73.44 80 ILE A N 1
ATOM 694 C CA . ILE A 1 80 ? 6.792 -3.171 3.439 1.00 73.44 80 ILE A CA 1
ATOM 695 C C . ILE A 1 80 ? 8.248 -3.617 3.516 1.00 73.44 80 ILE A C 1
ATOM 697 O O . ILE A 1 80 ? 8.995 -3.076 4.326 1.00 73.44 80 ILE A O 1
ATOM 701 N N . ASP A 1 81 ? 8.637 -4.557 2.658 1.00 76.44 81 ASP A N 1
ATOM 702 C CA . ASP A 1 81 ? 10.033 -4.953 2.452 1.00 76.44 81 ASP A CA 1
ATOM 703 C C . ASP A 1 81 ? 10.440 -4.658 1.006 1.00 76.44 81 ASP A C 1
ATOM 705 O O . ASP A 1 81 ? 9.802 -5.109 0.047 1.00 76.44 81 ASP A O 1
ATOM 709 N N . HIS A 1 82 ? 11.472 -3.831 0.838 1.00 74.62 82 HIS A N 1
ATOM 710 C CA . HIS A 1 82 ? 11.977 -3.430 -0.465 1.00 74.62 82 HIS A CA 1
ATOM 711 C C . HIS A 1 82 ? 13.497 -3.559 -0.579 1.00 74.62 82 HIS A C 1
ATOM 713 O O . HIS A 1 82 ? 14.271 -2.775 -0.025 1.00 74.62 82 HIS A O 1
ATOM 719 N N . SER A 1 83 ? 13.962 -4.423 -1.485 1.00 71.12 83 SER A N 1
ATOM 720 C CA . SER A 1 83 ? 15.404 -4.504 -1.761 1.00 71.12 83 SER A CA 1
ATOM 721 C C . SER A 1 83 ? 15.906 -3.305 -2.588 1.00 71.12 83 SER A C 1
ATOM 723 O O . SER A 1 83 ? 17.023 -2.808 -2.395 1.00 71.12 83 SER A O 1
ATOM 725 N N . ARG A 1 84 ? 15.092 -2.805 -3.531 1.00 69.81 84 ARG A N 1
ATOM 726 C CA . ARG A 1 84 ? 15.400 -1.618 -4.351 1.00 69.81 84 ARG A CA 1
ATOM 727 C C . ARG A 1 84 ? 14.136 -0.871 -4.744 1.00 69.81 84 ARG A C 1
ATOM 729 O O . ARG A 1 84 ? 13.336 -1.382 -5.527 1.00 69.81 84 ARG A O 1
ATOM 736 N N . PHE A 1 85 ? 14.037 0.374 -4.299 1.00 68.31 85 PHE A N 1
ATOM 737 C CA . PHE A 1 85 ? 12.929 1.263 -4.608 1.00 68.31 85 PHE A CA 1
ATOM 738 C C . PHE A 1 85 ? 13.404 2.494 -5.393 1.00 68.31 85 PHE A C 1
ATOM 740 O O . PH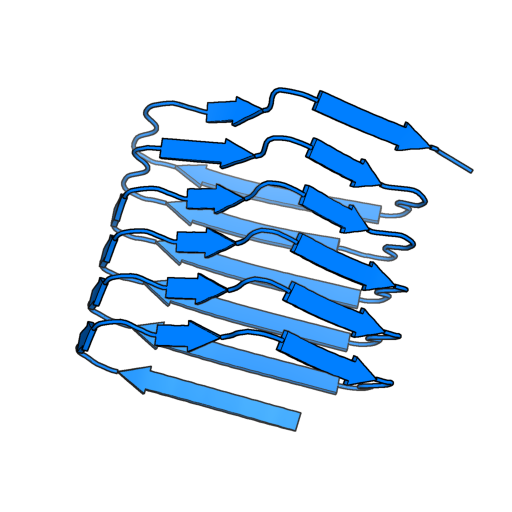E A 1 85 ? 14.231 3.278 -4.918 1.00 68.31 85 PHE A O 1
ATOM 747 N N . ILE A 1 86 ? 12.886 2.657 -6.612 1.00 67.25 86 ILE A N 1
ATOM 748 C CA . ILE A 1 86 ? 13.251 3.724 -7.549 1.00 67.25 86 ILE A CA 1
ATOM 749 C C . ILE A 1 86 ? 12.000 4.551 -7.859 1.00 67.25 86 ILE A C 1
ATOM 751 O O . ILE A 1 86 ? 11.294 4.290 -8.833 1.00 67.25 86 ILE A O 1
ATOM 755 N N . GLY A 1 87 ? 11.736 5.549 -7.016 1.00 68.25 87 GLY A N 1
ATOM 756 C CA . GLY A 1 87 ? 10.776 6.620 -7.280 1.00 68.25 87 GLY A CA 1
ATOM 757 C C . GLY A 1 87 ? 9.332 6.336 -6.858 1.00 68.25 87 GLY A C 1
ATOM 758 O O . GLY A 1 87 ? 8.626 5.525 -7.462 1.00 68.25 87 GLY A O 1
ATOM 759 N N . TYR A 1 88 ? 8.865 7.111 -5.881 1.00 71.06 88 TYR A N 1
ATOM 760 C CA . TYR A 1 88 ? 7.456 7.272 -5.529 1.00 71.06 88 TYR A CA 1
ATOM 761 C C . TYR A 1 88 ? 7.046 8.721 -5.760 1.00 71.06 88 TYR A C 1
ATOM 763 O O . TYR A 1 88 ? 7.727 9.635 -5.291 1.00 71.06 88 TYR A O 1
ATOM 771 N N . ARG A 1 89 ? 5.907 8.944 -6.416 1.00 73.50 89 ARG A N 1
ATOM 772 C CA . ARG A 1 89 ? 5.285 10.264 -6.480 1.00 73.50 89 ARG A CA 1
ATOM 773 C C . ARG A 1 89 ? 3.813 10.189 -6.111 1.00 73.50 89 ARG A C 1
ATOM 77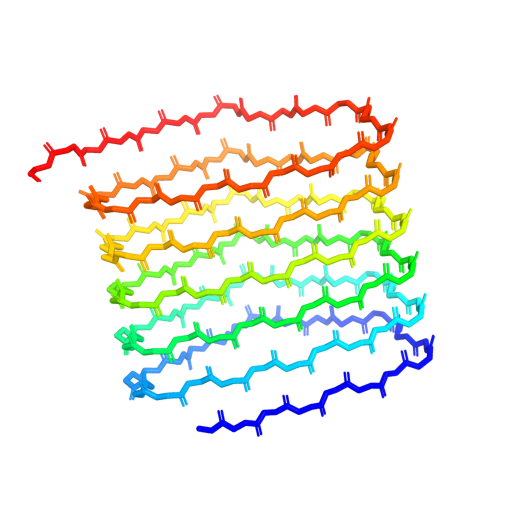5 O O . ARG A 1 89 ? 3.034 9.563 -6.826 1.00 73.50 89 ARG A O 1
ATOM 782 N N . CYS A 1 90 ? 3.435 10.910 -5.067 1.00 71.38 90 CYS A N 1
ATOM 783 C CA . CYS A 1 90 ? 2.048 11.219 -4.758 1.00 71.38 90 CYS A CA 1
ATOM 784 C C . CYS A 1 90 ? 1.835 12.737 -4.767 1.00 71.38 90 CYS A C 1
ATOM 786 O O . CYS A 1 90 ? 2.736 13.493 -4.387 1.00 71.38 90 CYS A O 1
ATOM 788 N N . VAL A 1 91 ? 0.691 13.189 -5.281 1.00 78.00 91 VAL A N 1
ATOM 789 C CA . VAL A 1 91 ? 0.323 14.608 -5.239 1.00 78.00 91 VAL A CA 1
ATOM 790 C C . VAL A 1 91 ? -0.389 14.885 -3.920 1.00 78.00 91 VAL A C 1
ATOM 792 O O . VAL A 1 91 ? 0.120 15.686 -3.145 1.00 78.00 91 VAL A O 1
ATOM 795 N N . GLU A 1 92 ? -1.444 14.140 -3.610 1.00 78.00 92 GLU A N 1
ATOM 796 C CA . GLU A 1 92 ? -2.288 14.373 -2.439 1.00 78.00 92 GLU A CA 1
ATOM 797 C C . GLU A 1 92 ? -2.581 13.080 -1.664 1.00 78.00 92 GLU A C 1
ATOM 799 O O . GLU A 1 92 ? -3.042 12.076 -2.212 1.00 78.00 92 GLU A O 1
ATOM 804 N N . LEU A 1 93 ? -2.312 13.123 -0.357 1.00 74.38 93 LEU A N 1
ATOM 805 C CA . LEU A 1 93 ? -2.626 12.066 0.604 1.00 74.38 93 LEU A CA 1
ATOM 806 C C . LEU A 1 93 ? -3.483 12.631 1.736 1.00 74.38 93 LEU A C 1
ATOM 808 O O . LEU A 1 93 ? -3.020 13.465 2.518 1.00 74.38 93 LEU A O 1
ATOM 812 N N . HIS A 1 94 ? -4.705 12.118 1.868 1.00 76.06 94 HIS A N 1
ATOM 813 C CA . HIS A 1 94 ? -5.665 12.566 2.871 1.00 76.06 94 HIS A CA 1
ATOM 814 C C . HIS A 1 94 ? -6.124 11.426 3.774 1.00 76.06 94 HIS A C 1
ATOM 816 O O . HIS A 1 94 ? -6.720 10.440 3.335 1.00 76.06 94 HIS A O 1
ATOM 822 N N . PHE A 1 95 ? -5.927 11.615 5.075 1.00 72.12 95 PHE A N 1
ATOM 823 C CA . PHE A 1 95 ? -6.399 10.707 6.109 1.00 72.12 95 PHE A CA 1
ATOM 824 C C . PHE A 1 95 ? -7.322 11.443 7.078 1.00 72.12 95 PHE A C 1
ATOM 826 O O . PHE A 1 95 ? -6.902 12.337 7.814 1.00 72.12 95 PHE A O 1
ATOM 833 N N . VAL A 1 96 ? -8.591 11.041 7.113 1.00 73.88 96 VAL A N 1
ATOM 834 C CA . VAL A 1 96 ? -9.602 11.715 7.944 1.00 73.88 96 VAL A CA 1
ATOM 835 C C . VAL A 1 96 ? -9.579 11.206 9.385 1.00 73.88 96 VAL A C 1
ATOM 837 O O . VAL A 1 96 ? -9.647 11.985 10.326 1.00 73.88 96 VAL A O 1
ATOM 840 N N . ALA A 1 97 ? -9.464 9.894 9.581 1.00 74.06 97 ALA A N 1
ATOM 841 C CA . ALA A 1 97 ? -9.416 9.313 10.917 1.00 74.06 97 ALA A CA 1
ATOM 842 C C . ALA A 1 97 ? -8.626 8.009 10.908 1.00 74.06 97 ALA A C 1
ATOM 844 O O . ALA A 1 97 ? -8.977 7.072 10.196 1.00 74.06 97 ALA A O 1
ATOM 845 N N . LEU A 1 98 ? -7.582 7.946 11.726 1.00 71.31 98 LEU A N 1
ATOM 846 C CA . LEU A 1 98 ? -6.723 6.785 11.925 1.00 71.31 98 LEU A CA 1
ATOM 847 C C . LEU A 1 98 ? -6.666 6.464 13.421 1.00 71.31 98 LEU A C 1
ATOM 849 O O . LEU A 1 98 ? -6.173 7.240 14.247 1.00 71.31 98 LEU A O 1
ATOM 853 N N . ARG A 1 99 ? -7.152 5.283 13.782 1.00 74.31 99 ARG A N 1
ATOM 854 C CA . ARG A 1 99 ? -6.994 4.692 15.109 1.00 74.31 99 ARG A CA 1
ATOM 855 C C . ARG A 1 99 ? -6.060 3.497 14.938 1.00 74.31 99 ARG A C 1
ATOM 857 O O . ARG A 1 99 ? -6.280 2.715 14.032 1.00 74.31 99 ARG A O 1
ATOM 864 N N . TYR A 1 100 ? -5.027 3.396 15.771 1.00 75.75 100 TYR A N 1
ATOM 865 C CA . TYR A 1 100 ? -4.050 2.295 15.791 1.00 75.75 100 TYR A CA 1
ATOM 866 C C . TYR A 1 100 ? -3.431 1.943 14.431 1.00 75.75 100 TYR A C 1
ATOM 868 O O . TYR A 1 100 ? -3.940 1.116 13.673 1.00 75.75 100 TYR A O 1
ATOM 876 N N . VAL A 1 101 ? -2.274 2.540 14.171 1.00 74.38 101 VAL A N 1
ATOM 877 C CA . VAL A 1 101 ? -1.467 2.281 12.982 1.00 74.38 101 VAL A CA 1
ATOM 878 C C . VAL A 1 101 ? -0.124 1.706 13.410 1.00 74.38 101 VAL A C 1
ATOM 880 O O . VAL A 1 101 ? 0.558 2.292 14.250 1.00 74.38 101 VAL A O 1
ATOM 883 N N . GLN A 1 102 ? 0.252 0.576 12.822 1.00 79.50 102 GLN A N 1
ATOM 884 C CA . GLN A 1 102 ? 1.593 0.009 12.915 1.00 79.50 102 GLN A CA 1
ATOM 885 C C . GLN A 1 102 ? 2.178 -0.094 11.512 1.00 79.50 102 GLN A C 1
ATOM 887 O O . GLN A 1 102 ? 1.595 -0.734 10.635 1.00 79.50 102 GLN A O 1
ATOM 892 N N . LEU A 1 103 ? 3.316 0.560 11.311 1.00 74.75 103 LEU A N 1
ATOM 893 C CA . LEU A 1 103 ? 4.050 0.562 10.054 1.00 74.75 103 LEU A CA 1
ATOM 894 C C . LEU A 1 103 ? 5.430 -0.040 10.299 1.00 74.75 103 LEU A C 1
ATOM 896 O O . LEU A 1 103 ? 6.161 0.432 11.171 1.00 74.75 103 LEU A O 1
ATOM 900 N N . PHE A 1 104 ? 5.772 -1.045 9.506 1.00 77.69 104 PHE A N 1
ATOM 901 C CA . PHE A 1 104 ? 7.103 -1.629 9.438 1.00 77.69 104 PHE A CA 1
ATOM 902 C C . PHE A 1 104 ? 7.599 -1.480 8.012 1.00 77.69 104 PHE A C 1
ATOM 904 O O . PHE A 1 104 ? 6.949 -1.945 7.073 1.00 77.69 104 PHE A O 1
ATOM 911 N N . ILE A 1 105 ? 8.714 -0.781 7.858 1.00 71.06 105 ILE A N 1
ATOM 912 C CA . ILE A 1 105 ? 9.307 -0.505 6.559 1.00 71.06 105 ILE A CA 1
ATOM 913 C C . ILE A 1 105 ? 10.773 -0.917 6.631 1.00 71.06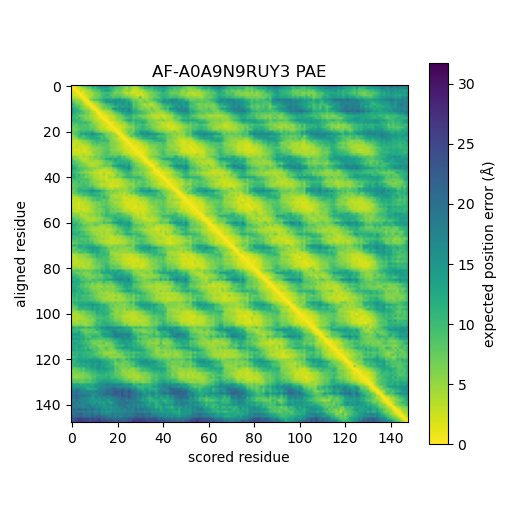 105 ILE A C 1
ATOM 915 O O . ILE A 1 105 ? 11.529 -0.348 7.413 1.00 71.06 105 ILE A O 1
ATOM 919 N N . ASP A 1 106 ? 11.162 -1.880 5.806 1.00 74.94 106 ASP A N 1
ATOM 920 C CA . ASP A 1 106 ? 12.557 -2.240 5.572 1.00 74.94 106 ASP A CA 1
ATOM 921 C C . ASP A 1 106 ? 12.927 -1.864 4.135 1.00 74.94 106 ASP A C 1
ATOM 923 O O . ASP A 1 106 ? 12.206 -2.179 3.180 1.00 74.94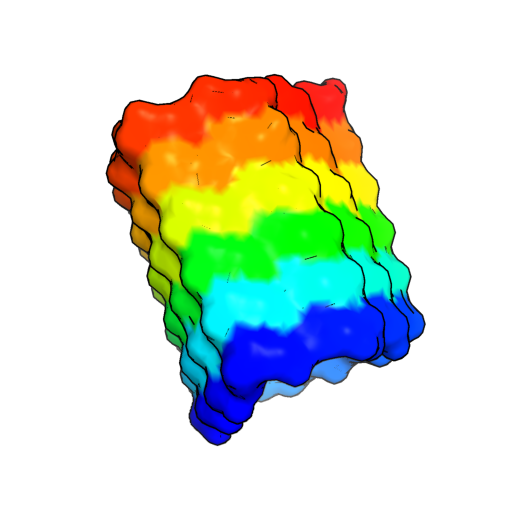 106 ASP A O 1
ATOM 927 N N . TYR A 1 107 ? 14.030 -1.131 3.970 1.00 74.31 107 TYR A N 1
ATOM 928 C CA . TYR A 1 107 ? 14.599 -0.911 2.651 1.00 74.31 107 TYR A CA 1
ATOM 929 C C . TYR A 1 107 ? 16.122 -1.002 2.602 1.00 74.31 107 TYR A C 1
ATOM 931 O O . TYR A 1 107 ? 16.878 -0.262 3.239 1.00 74.31 107 TYR A O 1
ATOM 939 N N . ILE A 1 108 ? 16.608 -1.811 1.662 1.00 65.94 108 ILE A N 1
ATOM 940 C CA . ILE A 1 108 ? 18.045 -1.899 1.394 1.00 65.94 108 ILE A CA 1
ATOM 941 C C . ILE A 1 108 ? 18.498 -0.679 0.579 1.00 65.94 108 ILE A C 1
ATOM 943 O O . ILE A 1 108 ? 19.535 -0.086 0.878 1.00 65.94 108 ILE A O 1
ATOM 947 N N . ARG A 1 109 ? 17.750 -0.261 -0.451 1.00 66.44 109 ARG A N 1
ATOM 948 C CA . ARG A 1 109 ? 18.087 0.933 -1.250 1.00 66.44 109 ARG A CA 1
ATOM 949 C C . ARG A 1 109 ? 16.856 1.730 -1.637 1.00 66.44 109 ARG A C 1
ATOM 951 O O . ARG A 1 109 ? 16.017 1.239 -2.392 1.00 66.44 109 ARG A O 1
ATOM 958 N N . PHE A 1 110 ? 16.841 2.989 -1.219 1.00 64.62 110 PHE A N 1
ATOM 959 C CA . PHE A 1 110 ? 15.788 3.946 -1.529 1.00 64.62 110 PHE A CA 1
ATOM 960 C C . PHE A 1 110 ? 16.357 5.172 -2.256 1.00 64.62 110 PHE A C 1
ATOM 962 O O . PHE A 1 110 ? 17.318 5.772 -1.770 1.00 64.62 110 PHE A O 1
ATOM 969 N N . ILE A 1 111 ? 15.806 5.505 -3.431 1.00 65.31 111 ILE A N 1
ATOM 970 C CA . ILE A 1 111 ? 16.360 6.546 -4.323 1.00 65.31 111 ILE A CA 1
ATOM 971 C C . ILE A 1 111 ? 15.544 7.843 -4.360 1.00 65.31 111 ILE A C 1
ATOM 973 O O . ILE A 1 111 ? 16.139 8.891 -4.581 1.00 65.31 111 ILE A O 1
ATOM 977 N N . ASP A 1 112 ? 14.211 7.793 -4.250 1.00 68.25 112 ASP A N 1
ATOM 978 C CA . ASP A 1 112 ? 13.401 9.021 -4.288 1.00 68.25 112 ASP A CA 1
ATOM 979 C C . ASP A 1 112 ? 11.961 8.801 -3.791 1.00 68.25 112 ASP A C 1
ATOM 981 O O . ASP A 1 112 ? 11.267 7.873 -4.230 1.00 68.25 112 ASP A O 1
ATOM 985 N N . TYR A 1 113 ? 11.510 9.695 -2.909 1.00 68.75 113 TYR A N 1
ATOM 986 C CA . TYR A 1 113 ? 10.130 9.836 -2.447 1.00 68.75 113 TYR A CA 1
ATOM 987 C C . TYR A 1 113 ? 9.699 11.288 -2.599 1.00 68.75 113 TYR A C 1
ATOM 989 O O . TYR A 1 113 ? 10.309 12.188 -2.011 1.00 68.75 113 TYR A O 1
ATOM 997 N N . ARG A 1 114 ? 8.572 11.503 -3.279 1.00 72.06 114 ARG A N 1
ATOM 998 C CA . ARG A 1 114 ? 7.942 12.817 -3.358 1.00 72.06 114 ARG A CA 1
ATOM 999 C C . ARG A 1 114 ? 6.459 12.758 -3.021 1.00 72.06 114 ARG A C 1
ATOM 1001 O O . ARG A 1 114 ? 5.687 12.106 -3.720 1.00 72.06 114 ARG A O 1
ATOM 1008 N N . CYS A 1 115 ? 6.068 13.521 -2.006 1.00 63.28 115 CYS A N 1
ATOM 1009 C CA . CYS A 1 115 ? 4.675 13.807 -1.671 1.00 63.28 115 CYS A CA 1
ATOM 1010 C C . CYS A 1 115 ? 4.461 15.321 -1.681 1.00 63.28 115 CYS A C 1
ATOM 1012 O O . CYS A 1 115 ? 5.228 16.045 -1.042 1.00 63.28 115 CYS A O 1
ATOM 1014 N N . VAL A 1 116 ? 3.468 15.816 -2.425 1.00 77.00 116 VAL A N 1
ATOM 1015 C CA . VAL A 1 116 ? 3.255 17.268 -2.537 1.00 77.00 116 VAL A CA 1
ATOM 1016 C C . VAL A 1 116 ? 2.461 17.791 -1.342 1.00 77.00 116 VAL A C 1
ATOM 1018 O O . VAL A 1 116 ? 2.928 18.714 -0.670 1.00 77.00 116 VAL A O 1
ATOM 1021 N N . GLU A 1 117 ? 1.332 17.155 -1.037 1.00 74.81 117 GLU A N 1
ATOM 1022 C CA . GLU A 1 117 ? 0.454 17.520 0.072 1.00 7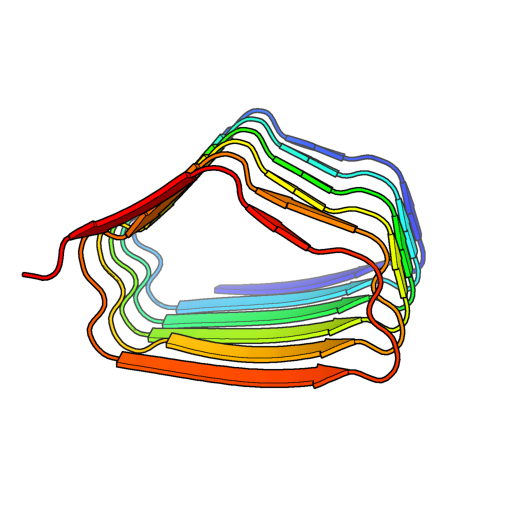4.81 117 GLU A CA 1
ATOM 1023 C C . GLU A 1 117 ? 0.071 16.292 0.906 1.00 74.81 117 GLU A C 1
ATOM 1025 O O . GLU A 1 117 ? -0.294 15.237 0.382 1.00 74.81 117 GLU A O 1
ATOM 1030 N N . LEU A 1 118 ? 0.193 16.430 2.227 1.00 70.31 118 LEU A N 1
ATOM 1031 C CA . LEU A 1 118 ? -0.130 15.391 3.198 1.00 70.31 118 LEU A CA 1
ATOM 1032 C C . LEU A 1 118 ? -1.003 15.973 4.314 1.00 70.31 118 LEU A C 1
ATOM 1034 O O . LEU A 1 118 ? -0.591 16.904 5.018 1.00 70.31 118 LEU A O 1
ATOM 1038 N N . HIS A 1 119 ? -2.188 15.391 4.493 1.00 73.75 119 HIS A N 1
ATOM 1039 C CA . HIS A 1 119 ? -3.210 15.869 5.419 1.00 73.75 119 HIS A CA 1
ATOM 1040 C C . HIS A 1 119 ? -3.680 14.772 6.375 1.00 73.75 119 HIS A C 1
ATOM 1042 O O . HIS A 1 119 ? -4.126 13.702 5.952 1.00 73.75 119 HIS A O 1
ATOM 1048 N N . PHE A 1 120 ? -3.656 15.081 7.674 1.00 68.50 120 PHE A N 1
ATOM 1049 C CA . PHE A 1 120 ? -4.217 14.234 8.727 1.00 68.50 120 PHE A CA 1
ATOM 1050 C C . PHE A 1 120 ? -5.195 15.026 9.595 1.00 68.50 120 PHE A C 1
ATOM 1052 O O . PHE A 1 120 ? -4.812 16.039 10.179 1.00 68.50 120 PHE A O 1
ATOM 1059 N N . ALA A 1 121 ? -6.435 14.549 9.721 1.00 72.00 121 ALA A N 1
ATOM 1060 C CA . ALA A 1 121 ? -7.455 15.213 10.540 1.00 72.00 121 ALA A CA 1
ATOM 1061 C C . ALA A 1 121 ? -7.645 14.591 11.937 1.00 72.00 121 ALA A C 1
ATOM 1063 O O . ALA A 1 121 ? -8.087 15.277 12.851 1.00 72.00 121 ALA A O 1
ATOM 1064 N N . ALA A 1 122 ? -7.317 13.307 12.128 1.00 71.94 122 ALA A N 1
ATOM 1065 C CA . ALA A 1 122 ? -7.331 12.672 13.448 1.00 71.94 122 ALA A CA 1
ATOM 1066 C C . ALA A 1 122 ? -6.421 11.434 13.498 1.00 71.94 122 ALA A C 1
ATOM 1068 O O . ALA A 1 122 ? -6.655 10.438 12.807 1.00 71.94 122 ALA A O 1
ATOM 1069 N N . LEU A 1 123 ? -5.404 11.480 14.362 1.00 71.88 123 LEU A N 1
ATOM 1070 C CA . LEU A 1 123 ? -4.448 10.401 14.629 1.00 71.88 123 LEU A CA 1
ATOM 1071 C C . LEU A 1 123 ? -4.408 10.148 16.134 1.00 71.88 123 LEU A C 1
ATOM 1073 O O . LEU A 1 123 ? -4.123 11.068 16.896 1.00 71.88 123 LEU A O 1
ATOM 1077 N N . ARG A 1 124 ? -4.672 8.911 16.570 1.00 71.31 124 ARG A N 1
ATOM 1078 C CA . ARG A 1 124 ? -4.690 8.598 18.014 1.00 71.31 124 ARG A CA 1
ATOM 1079 C C . ARG A 1 124 ? -3.523 7.737 18.494 1.00 71.31 124 ARG A C 1
ATOM 1081 O O . ARG A 1 124 ? -3.061 7.938 19.608 1.00 71.31 124 ARG A O 1
ATOM 1088 N N . TYR A 1 125 ? -3.055 6.791 17.675 1.00 75.31 125 TYR A N 1
ATOM 1089 C CA . TYR A 1 125 ? -1.945 5.892 18.017 1.00 75.31 125 TYR A CA 1
ATOM 1090 C C . TYR A 1 125 ? -1.204 5.460 16.753 1.00 75.31 125 TYR A C 1
ATOM 1092 O O . TYR A 1 125 ? -1.812 4.830 15.885 1.00 75.31 125 TYR A O 1
ATOM 1100 N N . VAL A 1 126 ? 0.089 5.780 16.673 1.00 72.75 126 VAL A N 1
ATOM 1101 C CA . VAL A 1 126 ? 0.966 5.431 15.549 1.00 72.75 126 VAL A CA 1
ATOM 1102 C C . VAL A 1 126 ? 2.264 4.853 16.095 1.00 72.75 126 VAL A C 1
ATOM 1104 O O . VAL A 1 126 ? 2.877 5.437 16.986 1.00 72.75 126 VAL A O 1
ATOM 1107 N N . GLN A 1 127 ? 2.674 3.715 15.551 1.00 78.38 127 GLN A N 1
ATOM 1108 C CA . GLN A 1 127 ? 4.004 3.149 15.729 1.00 78.38 127 GLN A CA 1
ATOM 1109 C C . GLN A 1 127 ? 4.638 2.975 14.354 1.00 78.38 127 GLN A C 1
ATOM 1111 O O . GLN A 1 127 ? 4.001 2.463 13.431 1.00 78.38 127 GLN A O 1
ATOM 1116 N N . LEU A 1 128 ? 5.881 3.425 14.233 1.00 75.81 128 LEU A N 1
ATOM 1117 C CA . LEU A 1 128 ? 6.653 3.395 13.003 1.00 75.81 128 LEU A CA 1
ATOM 1118 C C . LEU A 1 128 ? 8.014 2.777 13.308 1.00 75.81 128 LEU A C 1
ATOM 1120 O O . LEU A 1 128 ? 8.746 3.286 14.155 1.00 75.81 128 LEU A O 1
ATOM 1124 N N . PHE A 1 129 ? 8.328 1.698 12.604 1.00 77.19 129 PHE A N 1
ATOM 1125 C CA . PHE A 1 129 ? 9.626 1.043 12.624 1.00 77.19 129 PHE A CA 1
ATOM 1126 C C . PHE A 1 129 ? 10.205 1.115 11.218 1.00 77.19 129 PHE A C 1
ATOM 1128 O O . PHE A 1 129 ? 9.561 0.682 10.261 1.00 77.19 129 PHE A O 1
ATOM 1135 N N . ILE A 1 130 ? 11.392 1.704 11.103 1.00 70.88 130 ILE A N 1
ATOM 1136 C CA . ILE A 1 130 ? 12.104 1.831 9.836 1.00 70.88 130 ILE A CA 1
ATOM 1137 C C . ILE A 1 130 ? 13.494 1.237 10.018 1.00 70.88 130 ILE A C 1
ATOM 1139 O O . ILE A 1 130 ? 14.229 1.691 10.896 1.00 70.88 130 ILE A O 1
ATOM 1143 N N . ASP A 1 131 ? 13.842 0.269 9.178 1.00 77.31 131 ASP A N 1
ATOM 1144 C CA . ASP A 1 131 ? 15.219 -0.179 8.980 1.00 77.31 131 ASP A CA 1
ATOM 1145 C C . ASP A 1 131 ? 15.675 0.226 7.577 1.00 77.31 131 ASP A C 1
ATOM 1147 O O . ASP A 1 131 ? 14.908 0.170 6.610 1.00 77.31 131 ASP A O 1
ATOM 1151 N N . TYR A 1 132 ? 16.907 0.717 7.476 1.00 71.62 132 TYR A N 1
ATOM 1152 C CA . TYR A 1 132 ? 17.467 1.103 6.198 1.00 71.62 132 TYR A CA 1
ATOM 1153 C C . TYR A 1 132 ? 18.975 0.999 6.115 1.00 71.62 132 TYR A C 1
ATOM 1155 O O . TYR A 1 132 ? 19.716 1.488 6.966 1.00 71.62 132 TYR A O 1
ATOM 1163 N N . SER A 1 133 ? 19.447 0.479 4.980 1.00 70.31 133 SER A N 1
ATOM 1164 C CA . SER A 1 133 ? 20.887 0.403 4.719 1.00 70.31 133 SER A CA 1
ATOM 1165 C C . SER A 1 133 ? 21.416 1.578 3.886 1.00 70.31 133 SER A C 1
ATOM 1167 O O . SER A 1 133 ? 22.550 2.013 4.091 1.00 70.31 133 SER A O 1
ATOM 1169 N N . ARG A 1 134 ? 20.621 2.123 2.945 1.00 63.19 134 ARG A N 1
ATOM 1170 C CA . ARG A 1 134 ? 20.998 3.278 2.101 1.00 63.19 134 ARG A CA 1
ATOM 1171 C C . ARG A 1 134 ? 19.785 4.099 1.662 1.00 63.19 134 ARG A C 1
ATOM 1173 O O . ARG A 1 134 ? 18.907 3.593 0.960 1.00 63.19 134 ARG A O 1
ATOM 1180 N N . PHE A 1 135 ? 19.806 5.386 2.002 1.00 60.53 135 PHE A N 1
ATOM 1181 C CA . PHE A 1 135 ? 18.764 6.360 1.687 1.00 60.53 135 PHE A CA 1
ATOM 1182 C C . PHE A 1 135 ? 19.340 7.538 0.893 1.00 60.53 135 PHE A C 1
ATOM 1184 O O . PHE A 1 135 ? 20.328 8.140 1.312 1.00 60.53 135 PHE A O 1
ATOM 1191 N N . ILE A 1 136 ? 18.733 7.876 -0.243 1.00 57.66 136 ILE A N 1
ATOM 1192 C CA . ILE A 1 136 ? 19.079 9.053 -1.042 1.00 57.66 136 ILE A CA 1
ATOM 1193 C C . ILE A 1 136 ? 17.765 9.804 -1.282 1.00 57.66 136 ILE A C 1
ATOM 119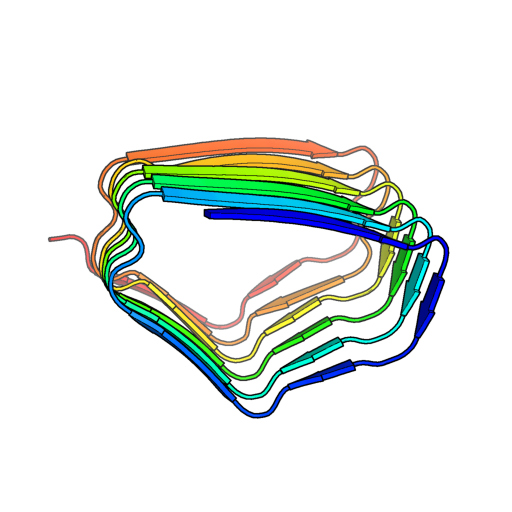5 O O . ILE A 1 136 ? 16.952 9.349 -2.062 1.00 57.66 136 ILE A O 1
ATOM 1199 N N . GLY A 1 137 ? 17.539 10.920 -0.584 1.00 59.50 137 GLY A N 1
ATOM 1200 C CA . GLY A 1 137 ? 16.474 11.885 -0.905 1.00 59.50 137 GLY A CA 1
ATOM 1201 C C . GLY A 1 137 ? 15.055 11.590 -0.383 1.00 59.50 137 GLY A C 1
ATOM 1202 O O . GLY A 1 137 ? 14.406 10.620 -0.761 1.00 59.50 137 GLY A O 1
ATOM 1203 N N . TYR A 1 138 ? 14.541 12.518 0.433 1.00 64.25 138 TYR A N 1
ATOM 1204 C CA . TYR A 1 138 ? 13.127 12.670 0.804 1.00 64.25 138 TYR A CA 1
ATOM 1205 C C . TYR A 1 138 ? 12.707 14.110 0.501 1.00 64.25 138 TYR A C 1
ATOM 1207 O O . TYR A 1 138 ? 13.436 15.039 0.858 1.00 64.25 138 TYR A O 1
ATOM 1215 N N . SER A 1 139 ? 11.530 14.323 -0.091 1.00 62.66 139 SER A N 1
ATOM 1216 C CA . SER A 1 139 ? 10.941 15.661 -0.190 1.00 62.66 139 SER A CA 1
ATOM 1217 C C . SER A 1 139 ? 9.433 15.632 0.051 1.00 62.66 139 SER A C 1
ATOM 1219 O O . SER A 1 139 ? 8.677 14.988 -0.681 1.00 62.66 139 SER A O 1
ATOM 1221 N N . ALA A 1 140 ? 9.002 16.380 1.068 1.00 59.62 140 ALA A N 1
ATOM 1222 C CA . ALA A 1 140 ? 7.609 16.728 1.304 1.00 59.62 140 ALA A CA 1
ATOM 1223 C C . ALA A 1 140 ? 7.473 18.250 1.305 1.00 59.62 140 ALA A C 1
ATOM 1225 O O . ALA A 1 140 ? 8.224 18.936 1.997 1.00 59.62 140 ALA A O 1
ATOM 1226 N N . THR A 1 141 ? 6.548 18.778 0.504 1.00 59.12 141 THR A N 1
ATOM 1227 C CA . THR A 1 141 ? 6.435 20.231 0.298 1.00 59.12 141 THR A CA 1
ATOM 1228 C C . THR A 1 141 ? 5.383 20.899 1.175 1.00 59.12 141 THR A C 1
ATOM 1230 O O . THR A 1 141 ? 5.496 22.096 1.428 1.00 59.12 141 THR A O 1
ATOM 1233 N N . LYS A 1 142 ? 4.377 20.160 1.658 1.00 67.50 142 LYS A N 1
ATOM 1234 C CA . LYS A 1 142 ? 3.294 20.723 2.470 1.00 67.50 142 LYS A CA 1
ATOM 1235 C C . LYS A 1 142 ? 2.703 19.665 3.400 1.00 67.50 142 LYS A C 1
ATOM 1237 O O . LYS A 1 142 ? 2.321 18.583 2.960 1.00 67.50 142 LYS A O 1
ATOM 1242 N N . TRP A 1 143 ? 2.644 19.983 4.690 1.00 65.81 143 TRP A N 1
ATOM 1243 C CA . TRP A 1 143 ? 2.107 19.113 5.736 1.00 65.81 143 TRP A CA 1
ATOM 1244 C C . TRP A 1 143 ? 1.158 19.907 6.627 1.00 65.81 143 TRP A C 1
ATOM 1246 O O . TRP A 1 143 ? 1.474 21.029 7.023 1.00 65.81 143 TRP A O 1
ATOM 1256 N N . SER A 1 144 ? 0.005 19.324 6.953 1.00 66.62 144 SER A N 1
ATOM 1257 C CA . SER A 1 144 ? -0.862 19.848 8.007 1.00 66.62 144 SER A CA 1
ATOM 1258 C C . SER A 1 144 ? -1.491 18.712 8.808 1.00 66.62 144 SER A C 1
ATOM 1260 O O . SER A 1 144 ? -1.983 17.726 8.248 1.00 66.62 144 SER A O 1
ATOM 1262 N N . SER A 1 145 ? -1.472 18.859 10.131 1.00 59.84 145 SER A N 1
ATOM 1263 C CA . SER A 1 145 ? -2.228 18.019 11.049 1.00 59.84 145 SER A CA 1
ATOM 1264 C C . SER A 1 145 ? -3.211 18.880 11.832 1.00 59.84 145 SER A C 1
ATOM 1266 O O . SER A 1 145 ? -2.873 19.949 12.337 1.00 59.84 145 SER A O 1
ATOM 1268 N N . THR A 1 146 ? -4.450 18.416 11.930 1.00 56.47 146 THR A N 1
ATOM 1269 C CA . THR A 1 146 ? -5.400 18.911 12.928 1.00 56.47 146 THR A CA 1
ATOM 1270 C C . THR A 1 146 ? -5.481 17.845 14.011 1.00 56.47 146 THR A C 1
ATOM 1272 O O . THR A 1 146 ? -5.778 16.689 13.731 1.00 56.47 146 THR A O 1
ATOM 1275 N N . HIS A 1 147 ? -5.121 18.202 15.242 1.00 49.28 147 HIS A N 1
ATOM 1276 C CA . HIS A 1 147 ? -5.316 17.339 16.403 1.00 49.28 147 HIS A CA 1
ATOM 1277 C C . HIS A 1 147 ? -6.609 17.785 17.094 1.00 49.28 147 HIS A C 1
ATOM 1279 O O . HIS A 1 147 ? -6.681 18.919 17.564 1.00 49.28 147 HIS A O 1
ATOM 1285 N N . GLN A 1 148 ? -7.621 16.915 17.112 1.00 44.88 148 GLN A N 1
ATOM 1286 C CA . GLN A 1 148 ? -8.791 17.018 17.992 1.00 44.88 148 GLN A CA 1
ATOM 1287 C C . GLN A 1 148 ? -8.725 15.934 19.065 1.00 44.88 148 GLN A C 1
ATOM 1289 O O . GLN A 1 148 ? -8.346 14.787 18.721 1.00 44.88 148 GLN A O 1
#

Radius of gyration: 15.12 Å; Cα contacts (8 Å, |Δi|>4): 426; chains: 1; bounding box: 38×34×35 Å

Secondary structure (DSSP, 8-state):
-EEEEEEEEEEEEEEEEEEEE--SEEEEEEEEEEEEEEEEEEEEEEEESEEEEEEEES-EEEEEEEEEEEEEES-EEEEEEES-EEEEEEEEEEES-B-SEEEEEEES-B--EEEEEEEES-B--EEEEEEES-B--EEEEEEEE---

Mean predicted aligned error: 8.67 Å

pLDDT: mean 72.72, std 6.02, range [44.88, 81.75]

Solvent-accessible surface area (backbone atoms only — not comparable to full-atom values): 7142 Å² total; per-residue (Å²): 90,77,48,80,48,79,40,71,70,45,76,63,47,80,47,63,73,51,80,46,72,67,44,63,49,40,37,40,40,37,42,28,54,30,39,39,41,42,37,36,43,38,39,39,40,37,43,40,45,34,39,39,39,39,40,39,28,54,30,35,39,39,42,37,38,42,39,40,39,38,43,40,37,50,32,41,40,39,40,38,42,28,55,28,39,45,39,39,38,38,42,37,41,40,38,51,32,41,34,43,39,41,40,39,39,40,32,49,31,40,55,37,43,38,39,44,35,41,41,39,48,29,79,77,43,79,48,80,46,76,49,76,77,40,81,42,69,80,50,73,77,41,80,51,76,45,88,120

Organism: NCBI:txid315576

Foldseek 3Di:
DAEEAEDAEDADDEAEEDEEEAAAEYHYAEAYAEYADDEYEYYEYAAYEYEEYHYEYAEYADDEYEDDYYHDYAAYEYAYAYAYHHDDDYAEYEYEEHHHYEYHYEYAYDAEDEYEEYEEEEDDDYDYHYHYNYYHDDDYNYYDYHYD